Protein AF-A0ABD5RB15-F1 (afdb_monomer)

Nearest PDB structures (foldseek):
  2ogq-assembly1_A  TM=4.593E-01  e=3.870E-01  Homo sapiens
  4hab-assembly3_C  TM=5.797E-01  e=7.303E-01  Homo sapiens
  3hxr-assembly1_A  TM=5.935E-01  e=2.601E+00  Saccharomyces cerevisiae
  2dk7-assembly1_A  TM=4.622E-01  e=1.214E+00  Homo sapiens
  5wzp-assembly1_A  TM=6.325E-01  e=6.328E+00  Bifidobacterium bifidum

Solvent-accessible surface area (backbone atoms only — not comparable to full-atom values): 4250 Å² total; per-residu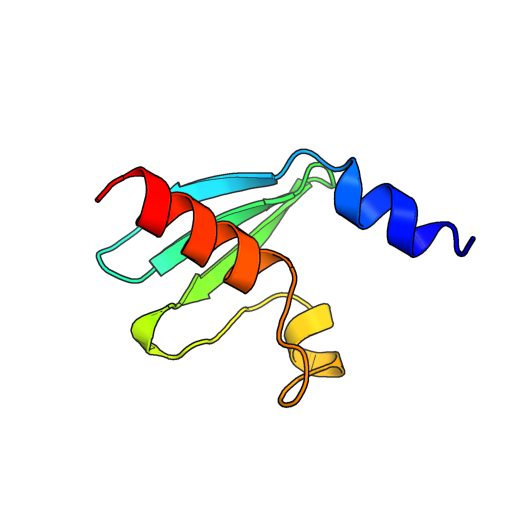e (Å²): 131,65,76,68,63,58,52,71,73,66,52,59,67,49,77,42,80,77,51,100,46,32,33,40,37,36,39,70,88,74,48,74,33,48,30,31,63,86,74,73,41,51,72,41,72,56,26,77,72,38,58,82,86,73,51,36,75,64,58,55,50,50,53,55,50,53,68,72,76,110

pLDDT: mean 75.32, std 13.47, range [45.78, 90.94]

Organism: NCBI:txid1126234

Foldseek 3Di:
DPPVVVLLVPWDWDWDDPDPFWIWTQTPVRDIKIAGRVVRDIPDPCQVVPPDPPHDSVSVVVVVVVVVVD

Radius of gyration: 11.91 Å; Cα contacts (8 Å, |Δi|>4): 90; chains: 1; bounding box: 27×28×28 Å

Mean predicted aligned error: 8.09 Å

InterPro domains:
  IPR007527 Zinc finger, SWIM-type [PS50966] (33-67)

Structure (mmCIF, N/CA/C/O backbone):
data_AF-A0ABD5RB15-F1
#
_entry.id   AF-A0ABD5RB15-F1
#
loop_
_atom_site.group_PDB
_atom_site.id
_atom_site.type_symbol
_atom_site.label_atom_id
_atom_site.label_alt_id
_atom_site.label_comp_id
_atom_site.label_asym_id
_atom_site.label_entity_id
_atom_site.label_seq_id
_atom_site.pdbx_PDB_ins_code
_atom_site.Cartn_x
_atom_site.Cartn_y
_atom_site.Cartn_z
_atom_site.occupancy
_atom_site.B_iso_or_equiv
_atom_site.auth_seq_id
_atom_site.auth_comp_id
_atom_site.auth_asym_id
_atom_site.auth_atom_id
_atom_site.pdbx_PDB_model_num
ATOM 1 N N . MET A 1 1 ? 18.747 2.429 18.645 1.00 45.91 1 MET A N 1
ATOM 2 C CA . MET A 1 1 ? 17.544 2.179 17.825 1.00 45.91 1 MET A CA 1
ATOM 3 C C . MET A 1 1 ? 17.337 3.399 16.947 1.00 45.91 1 MET A C 1
ATOM 5 O O . MET A 1 1 ? 17.267 4.492 17.493 1.00 45.91 1 MET A O 1
ATOM 9 N N . ASP A 1 2 ? 17.370 3.252 15.619 1.00 45.78 2 ASP A N 1
ATOM 10 C CA . ASP A 1 2 ? 17.209 4.398 14.712 1.00 45.78 2 ASP A CA 1
ATOM 11 C C . ASP A 1 2 ? 15.745 4.884 14.740 1.00 45.78 2 ASP A C 1
ATOM 13 O O . ASP A 1 2 ? 14.842 4.062 14.535 1.00 45.78 2 ASP A O 1
ATOM 17 N N . PRO A 1 3 ? 15.486 6.185 14.966 1.00 53.34 3 PRO A N 1
ATOM 18 C CA . PRO A 1 3 ? 14.135 6.737 15.111 1.00 53.34 3 PRO A CA 1
ATOM 19 C C . PRO A 1 3 ? 13.237 6.540 13.876 1.00 53.34 3 PRO A C 1
ATOM 21 O O . PRO A 1 3 ? 12.020 6.704 13.970 1.00 53.34 3 PRO A O 1
ATOM 24 N N . ARG A 1 4 ? 13.784 6.147 12.713 1.00 54.50 4 ARG A N 1
ATOM 25 C CA . ARG A 1 4 ? 12.974 5.779 11.537 1.00 54.50 4 ARG A CA 1
ATOM 26 C C . ARG A 1 4 ? 12.331 4.401 11.628 1.00 54.50 4 ARG A C 1
ATOM 28 O O . ARG A 1 4 ? 11.299 4.190 10.995 1.00 54.50 4 ARG A O 1
ATOM 35 N N . THR A 1 5 ? 12.935 3.464 12.356 1.00 54.03 5 THR A N 1
ATOM 36 C CA . THR A 1 5 ? 12.428 2.081 12.434 1.00 54.03 5 THR A CA 1
ATOM 37 C C . THR A 1 5 ? 11.210 2.003 13.351 1.00 54.03 5 THR A C 1
ATOM 39 O O . THR A 1 5 ? 10.266 1.278 13.054 1.00 54.03 5 THR A O 1
ATOM 42 N N . ASP A 1 6 ? 11.192 2.827 14.399 1.00 51.41 6 ASP A N 1
ATOM 43 C CA . ASP A 1 6 ? 10.078 2.938 15.343 1.00 51.41 6 ASP A CA 1
ATOM 44 C C . ASP A 1 6 ? 8.822 3.544 14.685 1.00 51.41 6 ASP A C 1
ATOM 46 O O . ASP A 1 6 ? 7.759 2.926 14.703 1.00 51.41 6 ASP A O 1
ATOM 50 N N . ARG A 1 7 ? 8.963 4.657 13.942 1.00 52.91 7 ARG A N 1
ATOM 51 C CA . ARG A 1 7 ? 7.848 5.271 13.180 1.00 52.91 7 ARG A CA 1
ATOM 52 C C . ARG A 1 7 ? 7.265 4.357 12.105 1.00 52.91 7 ARG A C 1
ATOM 54 O O . ARG A 1 7 ? 6.093 4.466 11.765 1.00 52.91 7 ARG A O 1
ATOM 61 N N . ALA A 1 8 ? 8.065 3.450 11.546 1.00 47.91 8 ALA A N 1
ATOM 62 C CA . ALA A 1 8 ? 7.572 2.507 10.548 1.00 47.91 8 ALA A CA 1
ATOM 63 C C . ALA A 1 8 ? 6.633 1.437 11.134 1.00 47.91 8 ALA A C 1
ATOM 65 O O . ALA A 1 8 ? 5.861 0.861 10.366 1.00 47.91 8 ALA A O 1
ATOM 66 N N . LEU A 1 9 ? 6.706 1.186 12.446 1.00 51.28 9 LEU A N 1
ATOM 67 C CA . LEU A 1 9 ? 5.882 0.217 13.173 1.00 51.28 9 LEU A CA 1
ATOM 68 C C . LEU A 1 9 ? 4.673 0.865 13.869 1.00 51.28 9 LEU A C 1
ATOM 70 O O . LEU A 1 9 ? 3.670 0.180 14.060 1.00 51.28 9 LEU A O 1
ATOM 74 N N . THR A 1 10 ? 4.748 2.154 14.218 1.00 51.88 10 THR A N 1
ATOM 75 C CA . THR A 1 10 ? 3.677 2.894 14.914 1.00 51.88 10 THR A CA 1
ATOM 76 C C . THR A 1 10 ? 2.756 3.708 14.007 1.00 51.88 10 THR A C 1
ATOM 78 O O . THR A 1 10 ? 1.622 3.955 14.408 1.00 51.88 10 THR A O 1
ATOM 81 N N . GLU A 1 11 ? 3.173 4.099 12.794 1.00 57.19 11 GLU A N 1
ATOM 82 C CA . GLU A 1 11 ? 2.272 4.821 11.883 1.00 57.19 11 GLU A CA 1
ATOM 83 C C . GLU A 1 11 ? 1.080 3.941 11.487 1.00 57.19 11 GLU A C 1
ATOM 85 O O . GLU A 1 11 ? 1.242 2.885 10.861 1.00 57.19 11 GLU A O 1
ATOM 90 N N . GLN A 1 12 ? -0.132 4.409 11.790 1.00 59.38 12 GLN A N 1
ATOM 91 C CA . GLN A 1 12 ? -1.351 3.777 11.305 1.00 59.38 12 GLN A CA 1
ATOM 92 C C . GLN A 1 12 ? -1.369 3.815 9.775 1.00 59.38 12 GLN A C 1
ATOM 94 O O . GLN A 1 12 ? -1.308 4.870 9.144 1.00 59.38 12 GLN A O 1
ATOM 99 N N . MET A 1 13 ? -1.434 2.631 9.167 1.00 73.81 13 MET A N 1
ATOM 100 C CA . MET A 1 13 ? -1.526 2.470 7.719 1.00 73.81 13 MET A CA 1
ATOM 101 C C . MET A 1 13 ? -2.930 1.984 7.390 1.00 73.81 13 MET A C 1
ATOM 103 O O . MET A 1 13 ? -3.274 0.840 7.709 1.00 73.81 13 MET A O 1
ATOM 107 N N . THR A 1 14 ? -3.728 2.840 6.759 1.00 82.19 14 THR A N 1
ATOM 108 C CA . THR A 1 14 ? -5.055 2.448 6.276 1.00 82.19 14 THR A CA 1
ATOM 109 C C . THR A 1 14 ? -4.906 1.866 4.880 1.00 82.19 14 THR A C 1
ATOM 111 O O . THR A 1 14 ? -4.352 2.511 3.990 1.00 82.19 14 THR A O 1
ATOM 114 N N . LEU A 1 15 ? -5.373 0.634 4.696 1.00 85.38 15 LEU A N 1
ATOM 115 C CA . LEU A 1 15 ? -5.403 -0.032 3.401 1.00 85.38 15 LEU A CA 1
ATOM 116 C C . LEU A 1 15 ? -6.795 0.100 2.796 1.00 85.38 15 LEU A C 1
ATOM 118 O O . LEU A 1 15 ? -7.796 -0.120 3.475 1.00 85.38 15 LEU A O 1
ATOM 122 N N . ARG A 1 16 ? -6.851 0.429 1.511 1.00 87.50 16 ARG A N 1
ATOM 123 C CA . ARG A 1 16 ? -8.082 0.463 0.729 1.00 87.50 16 ARG A CA 1
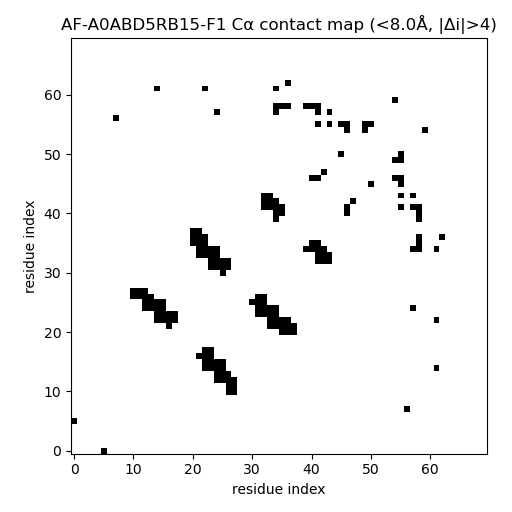ATOM 124 C C . ARG A 1 16 ? -7.874 -0.338 -0.544 1.00 87.50 16 ARG A C 1
ATOM 126 O O . ARG A 1 16 ? -7.014 -0.016 -1.359 1.00 87.50 16 ARG A O 1
ATOM 133 N N . SER A 1 17 ? -8.650 -1.398 -0.721 1.00 87.06 17 SER A N 1
ATOM 134 C CA . SER A 1 17 ? -8.643 -2.173 -1.958 1.00 87.06 17 SER A CA 1
ATOM 135 C C . SER A 1 17 ? -9.325 -1.368 -3.069 1.00 87.06 17 SER A C 1
ATOM 137 O O . SER A 1 17 ? -10.460 -0.919 -2.934 1.00 87.06 17 SER A O 1
ATOM 139 N N . CYS A 1 18 ? -8.606 -1.150 -4.169 1.00 85.06 18 CYS A N 1
ATOM 140 C CA . CYS A 1 18 ? -9.089 -0.402 -5.336 1.00 85.06 18 CYS A CA 1
ATOM 141 C C . CYS A 1 18 ? -9.285 -1.322 -6.561 1.00 85.06 18 CYS A C 1
ATOM 143 O O . CYS A 1 18 ? -9.881 -0.943 -7.564 1.00 85.06 18 CYS A O 1
ATOM 145 N N . GLY A 1 19 ? -8.836 -2.577 -6.477 1.00 84.06 19 GLY A N 1
ATOM 146 C CA . GLY A 1 19 ? -9.082 -3.608 -7.482 1.00 84.06 19 GLY A CA 1
ATOM 147 C C . GLY A 1 19 ? -8.645 -4.993 -7.007 1.00 84.06 19 GLY A C 1
ATOM 148 O O . GLY A 1 19 ? -8.217 -5.164 -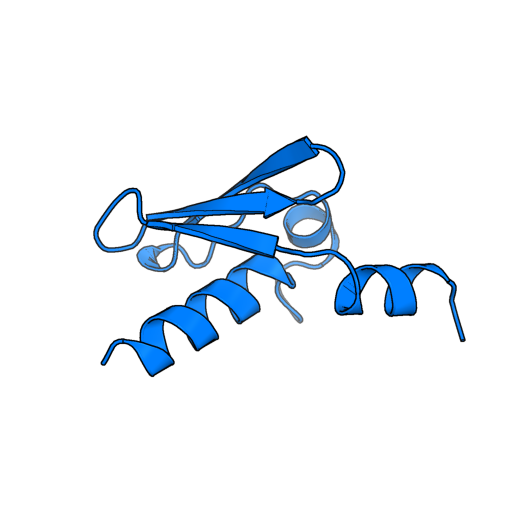5.870 1.00 84.06 19 GLY A O 1
ATOM 149 N N . ARG A 1 20 ? -8.690 -5.994 -7.899 1.00 82.62 20 ARG A N 1
ATOM 150 C CA . ARG A 1 20 ? -8.335 -7.399 -7.584 1.00 82.62 20 ARG A CA 1
ATOM 151 C C . ARG A 1 20 ? -6.907 -7.566 -7.036 1.00 82.62 20 ARG A C 1
ATOM 153 O O . ARG A 1 20 ? -6.646 -8.477 -6.248 1.00 82.62 20 ARG A O 1
ATOM 160 N N . PHE A 1 21 ? -5.997 -6.699 -7.480 1.00 85.8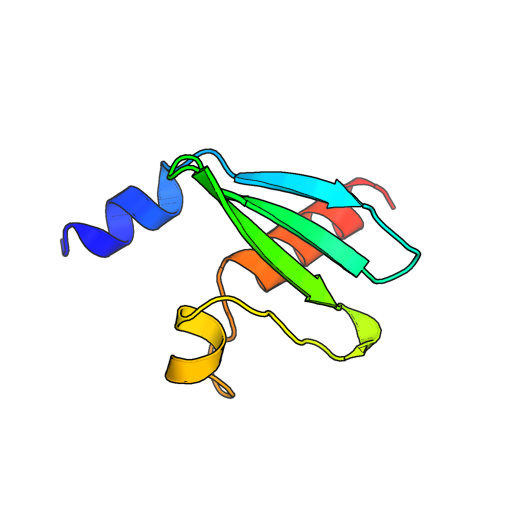8 21 PHE A N 1
ATOM 161 C CA . PHE A 1 21 ? -4.578 -6.716 -7.120 1.00 85.88 21 PHE A CA 1
ATOM 162 C C . PHE A 1 21 ? -4.022 -5.329 -6.769 1.00 85.88 21 PHE A C 1
ATOM 164 O O . PHE A 1 21 ? -2.820 -5.207 -6.553 1.00 85.88 21 PHE A O 1
ATOM 171 N N . ALA A 1 22 ? -4.864 -4.294 -6.723 1.00 89.75 22 ALA A N 1
ATOM 172 C CA . ALA A 1 22 ? -4.451 -2.911 -6.503 1.00 89.75 22 ALA A CA 1
ATOM 173 C C . ALA A 1 22 ? -4.974 -2.401 -5.158 1.00 89.75 22 ALA A C 1
ATOM 175 O O . ALA A 1 22 ? -6.163 -2.530 -4.859 1.00 89.75 22 ALA A O 1
ATOM 176 N N . TYR A 1 23 ? -4.078 -1.811 -4.373 1.00 90.12 23 TYR A N 1
ATOM 177 C CA . TYR A 1 23 ? -4.342 -1.335 -3.022 1.00 90.12 23 TYR A CA 1
ATOM 178 C C . TYR A 1 23 ? -3.780 0.071 -2.844 1.00 90.12 23 TYR A C 1
ATOM 180 O O . TYR A 1 23 ? -2.625 0.341 -3.168 1.00 90.12 23 TYR A O 1
ATOM 188 N N . GLU A 1 24 ? -4.599 0.956 -2.304 1.00 90.94 24 GLU A N 1
ATOM 189 C CA . GLU A 1 24 ? -4.211 2.276 -1.834 1.00 90.94 24 GLU A CA 1
ATOM 190 C C . GLU A 1 24 ? -3.824 2.174 -0.362 1.00 90.94 24 GLU A C 1
ATOM 192 O O . GLU A 1 24 ? -4.536 1.589 0.453 1.00 90.94 24 GLU A O 1
ATOM 197 N N . VAL A 1 25 ? -2.670 2.729 -0.022 1.00 87.75 25 VAL A N 1
ATOM 198 C CA . VAL A 1 25 ? -2.120 2.720 1.326 1.00 87.75 25 VAL A CA 1
ATOM 199 C C . VAL A 1 25 ? -1.981 4.154 1.786 1.00 87.75 25 VAL A C 1
ATOM 201 O O . VAL A 1 25 ? -1.096 4.880 1.329 1.00 87.75 25 VAL A O 1
ATOM 204 N N . TYR A 1 26 ? -2.857 4.552 2.696 1.00 85.06 26 TYR A N 1
ATOM 205 C CA . TYR A 1 26 ? -2.815 5.855 3.336 1.00 85.06 26 TYR A CA 1
ATOM 206 C C . TYR A 1 26 ? -1.904 5.769 4.555 1.00 85.06 26 TYR A C 1
ATOM 208 O O . TYR A 1 26 ? -2.134 4.976 5.471 1.00 85.06 26 TYR A O 1
ATOM 216 N N . SER A 1 27 ? -0.847 6.572 4.533 1.00 77.06 27 SER A N 1
ATOM 217 C CA . SER A 1 27 ? 0.022 6.796 5.686 1.00 77.06 27 SER A CA 1
ATOM 218 C C . SER A 1 27 ? -0.568 7.868 6.596 1.00 77.06 27 SER A C 1
ATOM 220 O O . SER A 1 27 ? -1.210 8.807 6.126 1.00 77.06 27 SER A O 1
ATOM 222 N N . GLU A 1 28 ? -0.285 7.766 7.890 1.00 69.81 28 GLU A N 1
ATOM 223 C CA . GLU A 1 28 ? -0.651 8.776 8.889 1.00 69.81 28 GLU A CA 1
ATOM 224 C C . GLU A 1 28 ? -0.046 10.156 8.580 1.00 69.81 28 GLU A C 1
ATOM 226 O O . GLU A 1 28 ? -0.656 11.186 8.846 1.00 69.81 28 GLU A O 1
ATOM 231 N N . SER A 1 29 ? 1.102 10.185 7.898 1.00 67.69 29 SER A N 1
ATOM 232 C CA . SER A 1 29 ? 1.714 11.401 7.347 1.00 67.69 29 SER A CA 1
ATOM 233 C C . SER A 1 29 ? 0.890 12.099 6.240 1.00 67.69 29 SER A C 1
ATOM 235 O O . SER A 1 29 ? 1.378 13.054 5.638 1.00 67.69 29 SER A O 1
ATOM 237 N N . GLY A 1 30 ? -0.313 11.613 5.907 1.00 74.88 30 GLY A N 1
ATOM 238 C CA . GLY A 1 30 ? -1.188 12.170 4.866 1.00 74.88 30 GLY A CA 1
ATOM 239 C C . GLY A 1 30 ? -0.795 11.791 3.434 1.00 74.88 30 GLY A C 1
ATOM 240 O O . GLY A 1 30 ? -1.452 12.202 2.481 1.00 74.88 30 GLY A O 1
ATOM 241 N N . ASN A 1 31 ? 0.260 10.990 3.255 1.00 80.81 31 ASN A N 1
ATOM 242 C CA . ASN A 1 31 ? 0.660 10.504 1.936 1.00 80.81 31 ASN A CA 1
ATOM 243 C C . ASN A 1 31 ? -0.126 9.251 1.563 1.00 80.81 31 ASN A C 1
ATOM 245 O O . ASN A 1 31 ? -0.326 8.365 2.397 1.00 80.81 31 ASN A O 1
ATOM 249 N N . THR A 1 32 ? -0.485 9.150 0.287 1.00 85.81 32 THR A N 1
ATOM 250 C CA . THR A 1 32 ? -1.131 7.967 -0.285 1.00 85.81 32 THR A CA 1
ATOM 251 C C . THR A 1 32 ? -0.161 7.271 -1.229 1.00 85.81 32 THR A C 1
ATOM 253 O O . THR A 1 32 ? 0.427 7.906 -2.107 1.00 85.81 32 THR A O 1
ATOM 256 N N . TYR A 1 33 ? 0.010 5.964 -1.054 1.00 88.25 33 TYR A N 1
ATOM 257 C CA . TYR A 1 33 ? 0.839 5.123 -1.911 1.00 88.25 33 TYR A CA 1
ATOM 258 C C . TYR A 1 33 ? -0.007 4.050 -2.578 1.00 88.25 33 TYR A C 1
ATOM 260 O O . TYR A 1 33 ? -0.930 3.515 -1.978 1.00 88.25 33 TYR A O 1
ATOM 268 N N . PHE A 1 34 ? 0.347 3.685 -3.803 1.00 89.56 34 PHE A N 1
ATOM 269 C CA . PHE A 1 34 ? -0.327 2.632 -4.547 1.00 89.56 34 PHE A CA 1
ATOM 270 C C . PHE A 1 34 ? 0.545 1.384 -4.540 1.00 89.56 34 PHE A C 1
ATOM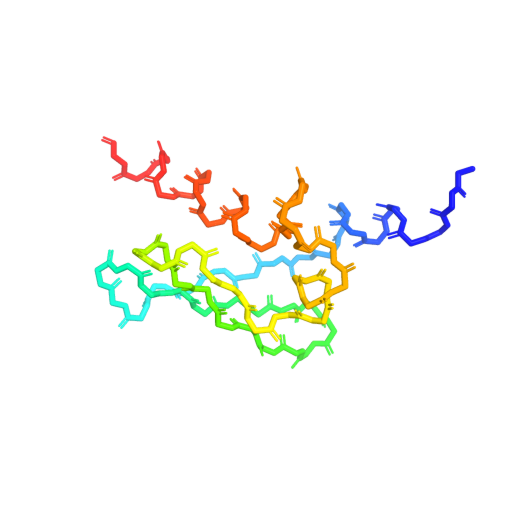 272 O 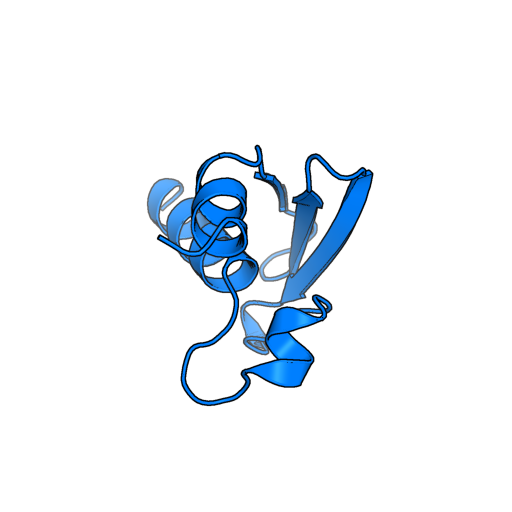O . PHE A 1 34 ? 1.756 1.448 -4.773 1.00 89.56 34 PHE A O 1
ATOM 279 N N . VAL A 1 35 ? -0.075 0.249 -4.248 1.00 90.38 35 VAL A N 1
ATOM 280 C CA . VAL A 1 35 ? 0.535 -1.076 -4.223 1.00 90.38 35 VAL A CA 1
ATOM 281 C C . VAL A 1 35 ? -0.176 -1.946 -5.244 1.00 90.38 35 VAL A C 1
ATOM 283 O O . VAL A 1 35 ? -1.400 -2.061 -5.227 1.00 90.38 35 VAL A O 1
ATOM 286 N N . HIS A 1 36 ? 0.596 -2.590 -6.111 1.00 89.56 36 HIS A N 1
ATOM 287 C CA . HIS A 1 36 ? 0.089 -3.515 -7.110 1.00 89.56 36 HIS A CA 1
ATOM 288 C C . HIS A 1 36 ? 0.660 -4.909 -6.854 1.00 89.56 36 HIS A C 1
ATOM 290 O O . HIS A 1 36 ? 1.798 -5.192 -7.214 1.00 89.56 36 HIS A O 1
ATOM 296 N N . LEU A 1 37 ? -0.130 -5.797 -6.246 1.00 85.56 37 LEU A N 1
ATOM 297 C CA . LEU A 1 37 ? 0.287 -7.164 -5.919 1.00 85.56 37 LEU A CA 1
ATOM 298 C C . LEU A 1 37 ? 0.664 -7.973 -7.161 1.00 85.56 37 LEU A C 1
ATOM 300 O O . LEU A 1 37 ? 1.651 -8.694 -7.125 1.00 85.56 37 LEU A O 1
ATOM 304 N N . GLY A 1 38 ? -0.079 -7.825 -8.261 1.00 84.88 38 GLY A N 1
ATOM 305 C CA . GLY A 1 38 ? 0.169 -8.594 -9.487 1.00 84.88 38 GLY A CA 1
ATOM 306 C C . GLY A 1 38 ? 1.452 -8.199 -10.224 1.00 84.88 38 GLY A C 1
ATOM 307 O O . GLY A 1 38 ? 1.950 -8.969 -11.028 1.00 84.88 38 GLY A O 1
ATOM 308 N N . ALA A 1 39 ? 1.986 -7.009 -9.939 1.00 84.69 39 ALA A N 1
ATOM 309 C CA . ALA A 1 39 ? 3.259 -6.525 -10.481 1.00 84.69 39 ALA A CA 1
ATOM 310 C C . ALA A 1 39 ? 4.323 -6.425 -9.375 1.00 84.69 39 ALA A C 1
ATOM 312 O O . ALA A 1 39 ? 5.385 -5.853 -9.591 1.00 84.69 39 ALA A O 1
ATOM 313 N N . GLU A 1 40 ? 3.971 -6.887 -8.168 1.00 85.75 40 GLU A N 1
ATOM 314 C CA . GLU A 1 40 ? 4.704 -6.725 -6.915 1.00 85.75 40 GLU A CA 1
ATOM 315 C C . GLU A 1 40 ? 5.247 -5.309 -6.678 1.00 85.75 40 GLU A C 1
ATOM 317 O O . GLU A 1 40 ? 6.231 -5.147 -5.982 1.00 85.75 40 GLU A O 1
ATOM 322 N N . ALA A 1 41 ? 4.608 -4.265 -7.208 1.00 86.00 41 ALA A N 1
ATOM 323 C CA . ALA A 1 41 ? 5.154 -2.912 -7.235 1.00 86.00 41 ALA A CA 1
ATOM 324 C C . ALA A 1 41 ? 4.537 -2.005 -6.164 1.00 86.00 41 ALA A C 1
ATOM 326 O O . ALA A 1 41 ? 3.379 -2.169 -5.771 1.00 86.00 41 ALA A O 1
ATOM 327 N N . CYS A 1 42 ? 5.286 -0.990 -5.728 1.00 87.31 42 CYS A N 1
ATOM 328 C CA . CYS A 1 42 ? 4.765 0.065 -4.865 1.00 87.31 42 CYS A CA 1
ATOM 329 C C . CYS A 1 42 ? 5.298 1.444 -5.273 1.00 87.31 42 CYS A C 1
ATOM 331 O O . CYS A 1 42 ? 6.477 1.596 -5.583 1.00 87.31 42 CYS A O 1
ATOM 333 N N . THR A 1 43 ? 4.450 2.475 -5.223 1.00 87.19 43 THR A N 1
ATOM 334 C CA . THR A 1 43 ? 4.850 3.860 -5.541 1.00 87.19 43 THR A CA 1
ATOM 335 C C . THR A 1 43 ? 5.594 4.562 -4.402 1.00 87.19 43 THR A C 1
ATOM 337 O O . THR A 1 43 ? 5.947 5.736 -4.518 1.00 87.19 43 THR A O 1
ATOM 340 N N . CYS A 1 44 ? 5.847 3.880 -3.282 1.00 82.06 44 CYS A N 1
ATOM 341 C CA . CYS A 1 44 ? 6.509 4.495 -2.143 1.00 82.06 44 CYS A CA 1
ATOM 342 C C . CYS A 1 44 ? 8.010 4.731 -2.401 1.00 82.06 44 CYS A C 1
ATOM 344 O O . CYS A 1 44 ? 8.674 3.940 -3.078 1.00 82.06 44 CYS A O 1
ATOM 346 N N . PRO A 1 45 ? 8.601 5.779 -1.805 1.00 77.00 45 PRO A N 1
ATOM 347 C CA . PRO A 1 45 ? 10.018 6.084 -1.992 1.00 77.00 45 PRO A CA 1
ATOM 348 C C . PRO A 1 45 ? 10.940 4.967 -1.481 1.00 77.00 45 PRO A C 1
ATOM 350 O O . PRO A 1 45 ? 12.018 4.775 -2.036 1.00 77.00 45 PRO A O 1
ATOM 353 N N . ASP A 1 46 ? 10.518 4.213 -0.460 1.00 75.25 46 ASP A N 1
ATOM 354 C CA . ASP A 1 46 ? 11.249 3.038 0.029 1.00 75.25 46 ASP A CA 1
ATOM 355 C C . ASP A 1 46 ? 11.363 1.929 -1.011 1.00 75.25 46 ASP A C 1
ATOM 357 O O . ASP A 1 46 ? 12.425 1.326 -1.123 1.00 75.25 46 ASP A O 1
ATOM 361 N N . TRP A 1 47 ? 10.312 1.697 -1.801 1.00 80.12 47 TRP A N 1
ATOM 362 C CA . TRP A 1 47 ? 10.342 0.708 -2.873 1.00 80.12 47 TRP A CA 1
ATOM 363 C C . TRP A 1 47 ? 11.407 1.083 -3.899 1.00 80.12 47 TRP A C 1
ATOM 365 O O . TRP A 1 47 ? 12.305 0.298 -4.175 1.00 80.12 47 TRP A O 1
ATOM 375 N N . ARG A 1 48 ? 11.406 2.339 -4.358 1.00 73.44 48 ARG A N 1
ATOM 376 C CA . ARG A 1 48 ? 12.407 2.837 -5.314 1.00 73.44 48 ARG A CA 1
ATOM 377 C C . ARG A 1 48 ? 13.850 2.742 -4.797 1.00 73.44 48 ARG A C 1
ATOM 379 O O . ARG A 1 48 ? 14.766 2.646 -5.601 1.00 73.44 48 ARG A O 1
ATOM 386 N N . LYS A 1 49 ? 14.060 2.814 -3.478 1.00 68.94 49 LYS A N 1
ATOM 387 C CA . LYS A 1 49 ? 15.398 2.806 -2.860 1.00 68.94 49 LYS A CA 1
ATOM 388 C C . LYS A 1 49 ? 15.900 1.416 -2.459 1.00 68.94 49 LYS A C 1
ATOM 390 O O . LYS A 1 49 ? 17.107 1.251 -2.344 1.00 68.94 49 LYS A O 1
ATOM 395 N N . ARG A 1 50 ? 15.004 0.467 -2.167 1.00 66.06 50 ARG A N 1
ATOM 396 C CA . ARG A 1 50 ? 15.335 -0.837 -1.550 1.00 66.06 50 ARG A CA 1
ATOM 397 C C . ARG A 1 50 ? 14.911 -2.047 -2.390 1.00 66.06 50 ARG A C 1
ATOM 399 O O . ARG A 1 50 ? 15.070 -3.185 -1.952 1.00 66.06 50 ARG A O 1
ATOM 406 N N . HIS A 1 51 ? 14.337 -1.816 -3.567 1.00 60.00 51 HIS A N 1
ATOM 407 C CA . HIS A 1 51 ? 14.088 -2.866 -4.546 1.00 60.00 51 HIS A CA 1
ATOM 408 C C . HIS A 1 51 ? 15.420 -3.343 -5.155 1.00 60.00 51 HIS A C 1
ATOM 410 O O . HIS A 1 51 ? 16.231 -2.478 -5.497 1.00 60.00 51 HIS A O 1
ATOM 416 N N . PRO A 1 52 ? 15.657 -4.661 -5.339 1.00 59.56 52 PRO A N 1
ATOM 417 C CA . PRO A 1 52 ? 14.707 -5.784 -5.224 1.00 59.56 52 PRO A CA 1
ATOM 418 C C . PRO A 1 52 ? 14.73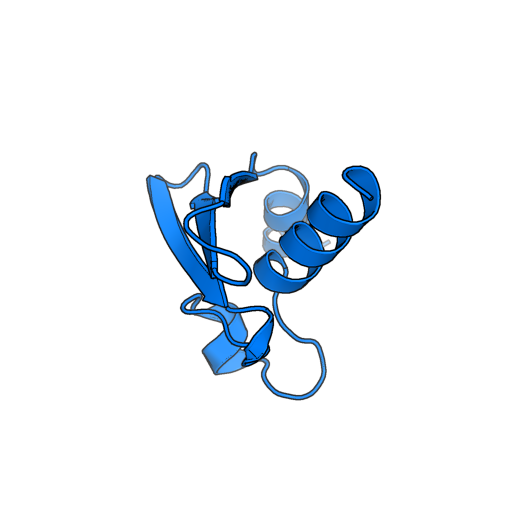0 -6.603 -3.916 1.00 59.56 52 PRO A C 1
ATOM 420 O O . PRO A 1 52 ? 13.847 -7.426 -3.708 1.00 59.56 52 PRO A O 1
ATOM 423 N N . GLU A 1 53 ? 15.695 -6.409 -3.021 1.00 59.44 53 GLU A N 1
ATOM 424 C CA . GLU A 1 53 ? 16.057 -7.448 -2.037 1.00 59.44 53 GLU A CA 1
ATOM 425 C C . GLU A 1 53 ? 15.116 -7.553 -0.823 1.00 59.44 53 GLU A C 1
ATOM 427 O O . GLU A 1 53 ? 14.928 -8.640 -0.284 1.00 59.44 53 GLU A O 1
ATOM 432 N N . ASN A 1 54 ? 14.502 -6.446 -0.384 1.00 63.31 54 ASN A N 1
ATOM 433 C CA . ASN A 1 54 ? 13.737 -6.414 0.878 1.00 63.31 54 ASN A CA 1
ATOM 434 C C . ASN A 1 54 ? 12.292 -5.899 0.740 1.00 63.31 54 ASN A C 1
ATOM 436 O O . ASN A 1 54 ? 11.553 -5.811 1.727 1.00 63.31 54 ASN A O 1
ATOM 440 N N . GLY A 1 55 ? 11.878 -5.552 -0.483 1.00 71.75 55 GLY A N 1
ATOM 441 C CA . GLY A 1 55 ? 10.578 -4.950 -0.772 1.00 71.75 55 GLY A CA 1
ATOM 442 C C . GLY A 1 55 ? 10.298 -3.669 0.030 1.00 71.75 55 GLY A C 1
ATOM 443 O O . GLY A 1 55 ? 11.207 -2.994 0.514 1.00 71.75 55 GLY A O 1
ATOM 444 N N . CYS A 1 56 ? 9.022 -3.303 0.173 1.00 83.56 56 CYS A N 1
ATOM 445 C CA . CYS A 1 56 ? 8.606 -2.178 1.014 1.00 83.56 56 CYS A CA 1
ATOM 446 C C . CYS A 1 56 ? 7.587 -2.605 2.078 1.00 83.56 56 CYS A C 1
ATOM 448 O O . CYS A 1 56 ? 6.842 -3.575 1.903 1.00 83.56 56 CYS A O 1
ATOM 450 N N . LYS A 1 57 ? 7.507 -1.828 3.171 1.00 79.81 57 LYS A N 1
ATOM 451 C CA . LYS A 1 57 ? 6.544 -2.068 4.261 1.00 79.81 57 LYS A CA 1
ATOM 452 C C . LYS A 1 57 ? 5.096 -2.150 3.760 1.00 79.81 57 LYS A C 1
ATOM 454 O O . LYS A 1 57 ? 4.330 -2.978 4.241 1.00 79.81 57 LYS A O 1
ATOM 459 N N . HIS A 1 58 ? 4.751 -1.361 2.742 1.00 86.06 58 HIS A N 1
ATOM 460 C CA . HIS A 1 58 ? 3.405 -1.311 2.170 1.00 86.06 58 HIS A CA 1
ATOM 461 C C . HIS A 1 58 ? 3.013 -2.624 1.484 1.00 86.06 58 HIS A C 1
ATOM 463 O O . HIS A 1 58 ? 1.954 -3.169 1.775 1.00 86.06 58 HIS A O 1
ATOM 469 N N . LEU A 1 59 ? 3.886 -3.177 0.636 1.00 84.25 59 LEU A N 1
ATOM 470 C CA . LEU A 1 59 ? 3.624 -4.437 -0.063 1.00 84.25 59 LEU A CA 1
ATOM 471 C C . LEU A 1 59 ? 3.435 -5.590 0.930 1.00 84.25 59 LEU A C 1
ATOM 473 O O . LEU A 1 59 ? 2.509 -6.389 0.797 1.00 84.25 59 LEU A O 1
ATOM 477 N N . ARG A 1 60 ? 4.273 -5.645 1.973 1.00 84.00 60 ARG A N 1
ATOM 478 C CA . ARG A 1 60 ? 4.162 -6.662 3.026 1.00 84.00 60 ARG A CA 1
ATOM 479 C C . ARG A 1 60 ? 2.872 -6.516 3.835 1.00 84.00 60 ARG A C 1
ATOM 481 O O . ARG A 1 60 ? 2.226 -7.519 4.122 1.00 84.00 60 ARG A O 1
ATOM 488 N N . ARG A 1 61 ? 2.471 -5.283 4.158 1.00 83.81 61 ARG A N 1
ATOM 489 C CA . ARG A 1 61 ? 1.214 -4.988 4.861 1.00 83.81 61 ARG A CA 1
ATOM 490 C C . ARG A 1 61 ? -0.007 -5.415 4.043 1.00 83.81 61 ARG A C 1
ATOM 492 O O . ARG A 1 61 ? -0.883 -6.064 4.600 1.00 83.81 61 ARG A O 1
ATOM 499 N N . VAL A 1 62 ? -0.019 -5.134 2.738 1.00 85.69 62 VAL A N 1
ATOM 500 C CA . VAL A 1 62 ? -1.090 -5.557 1.819 1.00 85.69 62 VAL A CA 1
ATOM 501 C C . VAL A 1 62 ? -1.173 -7.081 1.709 1.00 85.69 62 VAL A C 1
ATOM 503 O O . VAL A 1 62 ? -2.263 -7.636 1.791 1.00 85.69 62 VAL A O 1
ATOM 506 N N . ARG A 1 63 ? -0.037 -7.782 1.579 1.00 85.12 63 ARG A N 1
ATOM 507 C CA . ARG A 1 63 ? -0.017 -9.258 1.549 1.00 85.12 63 ARG A CA 1
ATOM 508 C C . ARG A 1 63 ? -0.609 -9.873 2.814 1.00 85.12 63 ARG A C 1
ATOM 510 O O . ARG A 1 63 ? -1.375 -10.824 2.725 1.00 85.12 63 ARG A O 1
ATOM 517 N N . LEU A 1 64 ? -0.255 -9.325 3.977 1.00 83.81 64 LEU A N 1
ATOM 518 C CA . LEU A 1 64 ? -0.784 -9.780 5.262 1.00 83.81 64 LEU A CA 1
ATOM 519 C C . LEU A 1 64 ? -2.279 -9.501 5.413 1.00 83.81 64 LEU A C 1
ATOM 521 O O . LEU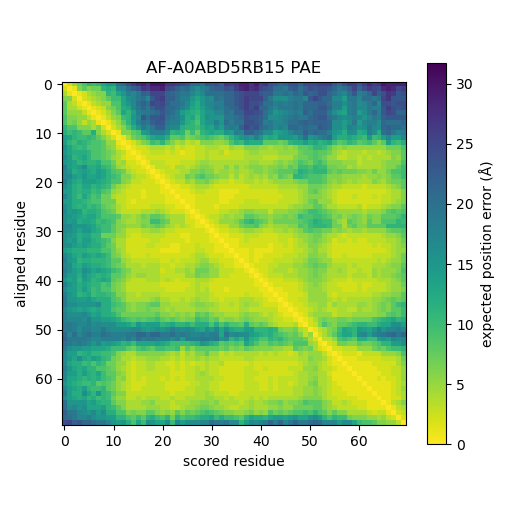 A 1 64 ? -2.973 -10.310 6.015 1.00 83.81 64 LEU A O 1
ATOM 525 N N . GLU A 1 65 ? -2.765 -8.363 4.917 1.00 84.00 65 GLU A N 1
ATOM 526 C CA . GLU A 1 65 ? -4.197 -8.056 4.934 1.00 84.00 65 GLU A CA 1
ATOM 527 C C . GLU A 1 65 ? -4.961 -9.021 4.029 1.00 84.00 65 GLU A C 1
ATOM 529 O O . GLU A 1 65 ? -5.858 -9.700 4.514 1.00 84.00 65 GLU A O 1
ATOM 534 N N . ARG A 1 66 ? -4.510 -9.225 2.786 1.00 82.38 66 ARG A N 1
ATOM 535 C CA . ARG 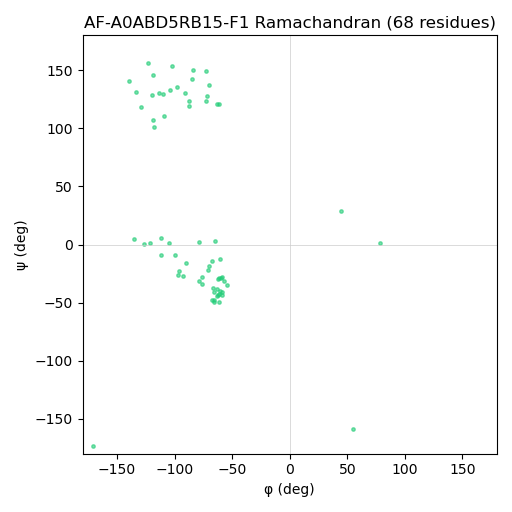A 1 66 ? -5.164 -10.169 1.874 1.00 82.38 66 ARG A CA 1
ATOM 536 C C . ARG A 1 66 ? -5.203 -11.594 2.433 1.00 82.38 66 ARG A C 1
ATOM 538 O O . ARG A 1 66 ? -6.239 -12.236 2.368 1.00 82.38 66 ARG A O 1
ATOM 545 N N . ALA A 1 67 ? -4.114 -12.046 3.059 1.00 80.38 67 ALA A N 1
ATOM 546 C CA . ALA A 1 67 ? -4.047 -13.353 3.716 1.00 80.38 67 ALA A CA 1
ATOM 547 C C . ALA A 1 67 ? -4.946 -13.482 4.965 1.00 80.38 67 ALA A C 1
ATOM 549 O O . ALA A 1 67 ? -5.131 -14.588 5.454 1.00 80.38 67 ALA A O 1
ATOM 550 N N . ARG A 1 68 ? -5.469 -12.378 5.518 1.00 76.06 68 ARG A N 1
ATOM 551 C CA . ARG A 1 68 ? -6.469 -12.391 6.605 1.00 76.06 68 ARG A CA 1
ATOM 552 C C . ARG A 1 68 ? -7.911 -12.410 6.093 1.00 76.06 68 ARG A C 1
ATOM 554 O O . ARG A 1 68 ? -8.812 -12.643 6.892 1.00 76.06 68 ARG A O 1
ATOM 561 N N . HIS A 1 69 ? -8.123 -12.093 4.817 1.00 65.81 69 HIS A N 1
ATOM 562 C CA . HIS A 1 69 ? -9.435 -12.030 4.172 1.00 65.81 69 HIS A CA 1
ATOM 563 C C . HIS A 1 69 ? -9.715 -13.234 3.245 1.00 65.81 69 HIS A C 1
ATOM 565 O O . HIS A 1 69 ? -10.782 -13.273 2.633 1.00 65.81 69 HIS A O 1
ATOM 571 N N . GLU A 1 70 ? -8.784 -14.191 3.151 1.00 52.88 70 GLU A N 1
ATOM 572 C CA . GLU A 1 70 ? -8.961 -15.537 2.569 1.00 52.88 70 GLU A CA 1
ATOM 573 C C . GLU A 1 70 ? -9.198 -16.564 3.685 1.00 52.88 70 GLU A C 1
ATOM 575 O O . GLU A 1 70 ? -10.048 -17.458 3.474 1.00 52.88 70 GLU A O 1
#

Sequence (70 aa):
MDPRTDRALTEQMTLRSCGRFAYEVYSESGNTYFVHLGAEACTCPDWRKRHPENGCKHLRRVRLERARHE

Secondary structure (DSSP, 8-state):
--HHHHHHHHS-EEEEE-SSSEEEEEETTS-EEEEEGGGTEE-SHHHHHHTTTS--HHHHHHHHHHTT--